Protein AF-A0A433UPX1-F1 (afdb_monomer_lite)

Secondary structure (DSSP, 8-state):
-----------S------SS-S------TT------TTT--HHHHHHHHHHHH-TTSPPP--

Organism: NCBI:txid232991

pLDDT: mean 95.94, std 2.76, range [81.69, 98.06]

Foldseek 3Di:
DDDDDDDDDDPDDDDDADPVGPDDDDADLVGDDDDPCVRDDNVVSVVVVVCVVPVPDDDDDD

Sequence (62 aa):
MYKLLFHCELVGGSAATSIETDDVGFFAEDSIPELSIGRVLPHQITKCFEYYRNPHLPADFD

Radius of gyration: 13.58 Å; chains: 1; bounding box: 25×35×29 Å

Structure (mmCIF, N/CA/C/O backbone):
data_AF-A0A433UPX1-F1
#
_entry.id   AF-A0A433UPX1-F1
#
loop_
_atom_site.group_PDB
_atom_site.id
_atom_site.type_symbol
_atom_site.label_atom_id
_atom_site.label_alt_id
_atom_site.label_comp_id
_atom_site.label_asym_id
_atom_site.label_entity_id
_atom_site.label_seq_id
_atom_site.pdbx_PDB_ins_code
_atom_site.Cartn_x
_atom_site.Cartn_y
_atom_site.Cartn_z
_atom_site.occupancy
_atom_site.B_iso_or_equiv
_atom_site.auth_seq_id
_atom_site.auth_comp_id
_atom_site.auth_asym_id
_atom_site.auth_atom_id
_atom_site.pdbx_PDB_model_num
ATOM 1 N N . MET A 1 1 ? 11.586 5.627 12.365 1.00 81.69 1 MET A N 1
ATOM 2 C CA . MET A 1 1 ? 11.603 4.668 11.237 1.00 81.69 1 MET A CA 1
ATOM 3 C C . MET A 1 1 ? 10.615 5.199 10.223 1.00 81.69 1 MET A C 1
ATOM 5 O O . MET A 1 1 ? 9.507 5.502 10.636 1.00 81.69 1 MET A O 1
ATOM 9 N N . TYR A 1 2 ? 11.011 5.354 8.963 1.00 90.62 2 TYR A N 1
ATOM 10 C CA . TYR A 1 2 ? 10.129 5.878 7.919 1.00 90.62 2 TYR A CA 1
ATOM 11 C C . TYR A 1 2 ? 9.584 4.730 7.067 1.00 90.62 2 TYR A C 1
ATOM 13 O O . TYR A 1 2 ? 10.315 3.778 6.787 1.00 90.62 2 TYR A O 1
ATOM 21 N N . LYS A 1 3 ? 8.313 4.821 6.668 1.00 93.38 3 LYS A N 1
ATOM 22 C CA . LYS A 1 3 ? 7.663 3.901 5.727 1.00 93.38 3 LYS A CA 1
ATOM 23 C C . LYS A 1 3 ? 7.158 4.721 4.548 1.00 93.38 3 LYS A C 1
ATOM 25 O O . LYS A 1 3 ? 6.447 5.695 4.752 1.00 93.38 3 LYS A O 1
ATOM 30 N N . LEU A 1 4 ? 7.537 4.329 3.337 1.00 95.50 4 LEU A N 1
ATOM 31 C CA . LEU A 1 4 ? 7.113 4.986 2.103 1.00 95.50 4 LEU A CA 1
ATOM 32 C C . LEU A 1 4 ? 6.145 4.053 1.375 1.00 95.50 4 LEU A C 1
ATOM 34 O O . LEU A 1 4 ? 6.477 2.888 1.158 1.00 95.50 4 LEU A O 1
ATOM 38 N N . LEU A 1 5 ? 4.962 4.552 1.019 1.00 95.75 5 LEU A N 1
ATOM 39 C CA . LEU A 1 5 ? 3.954 3.810 0.262 1.00 95.75 5 LEU A CA 1
ATOM 40 C C . LEU A 1 5 ? 3.784 4.463 -1.113 1.00 95.75 5 LEU A C 1
ATOM 42 O O . LEU A 1 5 ? 3.601 5.674 -1.204 1.00 95.75 5 LEU A O 1
ATOM 46 N N . PHE A 1 6 ? 3.837 3.656 -2.174 1.00 95.62 6 PHE A N 1
ATOM 47 C CA . PHE A 1 6 ? 3.715 4.110 -3.560 1.00 95.62 6 PHE A CA 1
ATOM 48 C C . PHE A 1 6 ? 2.526 3.426 -4.230 1.00 95.62 6 PHE A C 1
ATOM 50 O O . PHE A 1 6 ? 2.369 2.209 -4.131 1.00 95.62 6 PHE A O 1
ATOM 57 N N . HIS A 1 7 ? 1.699 4.208 -4.923 1.00 94.75 7 HIS A N 1
ATOM 58 C CA . HIS A 1 7 ? 0.660 3.669 -5.790 1.00 94.75 7 HIS A CA 1
ATOM 59 C C . HIS A 1 7 ? 1.278 3.291 -7.141 1.00 94.75 7 HIS A C 1
ATOM 61 O O . HIS A 1 7 ? 1.896 4.130 -7.795 1.00 94.75 7 HIS A O 1
ATOM 67 N N . CYS A 1 8 ? 1.122 2.029 -7.535 1.00 95.88 8 CYS A N 1
ATOM 68 C CA . CYS A 1 8 ? 1.712 1.467 -8.746 1.00 95.88 8 CYS A CA 1
ATOM 69 C C . CYS A 1 8 ? 0.637 0.838 -9.633 1.00 95.88 8 CYS A C 1
ATOM 71 O O . CYS A 1 8 ? -0.402 0.389 -9.147 1.00 95.88 8 CYS A O 1
ATOM 73 N N . GLU A 1 9 ? 0.939 0.739 -10.924 1.00 96.69 9 GLU A N 1
ATOM 74 C CA . GLU A 1 9 ? 0.125 0.034 -11.911 1.00 96.69 9 GLU A CA 1
ATOM 75 C C . GLU A 1 9 ? 0.774 -1.309 -12.277 1.00 96.69 9 GLU A C 1
ATOM 77 O O . GLU A 1 9 ? 1.983 -1.392 -12.508 1.00 96.69 9 GLU A O 1
ATOM 82 N N . LEU A 1 10 ? -0.032 -2.372 -12.339 1.00 96.56 10 LEU A N 1
ATOM 83 C CA . LEU A 1 10 ? 0.409 -3.674 -12.834 1.00 96.56 10 LEU A CA 1
ATOM 84 C C . LEU A 1 10 ? 0.407 -3.664 -14.369 1.00 96.56 10 LEU A C 1
ATOM 86 O O . LEU A 1 10 ? -0.645 -3.773 -14.989 1.00 96.56 10 LEU A O 1
ATOM 90 N N . VAL A 1 11 ? 1.587 -3.576 -14.982 1.00 98.06 11 VAL A N 1
ATOM 91 C CA . VAL A 1 11 ? 1.739 -3.512 -16.453 1.00 98.06 11 VAL A CA 1
ATOM 92 C C . VAL A 1 11 ? 1.891 -4.882 -17.134 1.00 98.06 11 VAL A C 1
ATOM 94 O O . VAL A 1 11 ? 1.979 -4.963 -18.358 1.00 98.06 11 VAL A O 1
ATOM 97 N N . GLY A 1 12 ? 1.945 -5.972 -16.363 1.00 97.62 12 GLY A N 1
ATOM 98 C CA . GLY A 1 12 ? 2.078 -7.340 -16.869 1.00 97.62 12 GLY A CA 1
ATOM 99 C C . GLY A 1 12 ? 2.563 -8.333 -15.808 1.00 97.62 12 GLY A C 1
ATOM 100 O O . GLY A 1 12 ? 2.782 -7.966 -14.656 1.00 97.62 12 GLY A O 1
ATOM 101 N N . GLY A 1 13 ? 2.753 -9.593 -16.213 1.00 96.69 13 GLY A N 1
ATOM 102 C CA . GLY A 1 13 ? 3.178 -10.692 -15.338 1.00 96.69 13 GLY A CA 1
ATOM 103 C C . GLY A 1 13 ? 2.017 -11.516 -14.771 1.00 96.69 13 GLY A C 1
ATOM 104 O O . GLY A 1 13 ? 0.858 -11.329 -15.135 1.00 96.69 13 GLY A O 1
ATOM 105 N N . SER A 1 14 ? 2.346 -12.459 -13.890 1.00 96.94 14 SER A N 1
ATOM 106 C CA . SER A 1 14 ? 1.389 -13.313 -13.181 1.00 96.94 14 SER A CA 1
ATOM 107 C C . SER A 1 14 ? 1.868 -13.554 -11.753 1.00 96.94 14 SER A C 1
ATOM 109 O O . SER A 1 14 ? 3.075 -13.604 -11.516 1.00 96.94 14 SER A O 1
ATOM 111 N N . ALA A 1 15 ? 0.934 -13.727 -10.815 1.00 96.38 15 ALA A N 1
ATOM 112 C CA . ALA A 1 15 ? 1.262 -14.079 -9.436 1.00 96.38 15 ALA A CA 1
ATOM 113 C C . ALA A 1 15 ? 2.096 -15.372 -9.381 1.00 96.38 15 ALA A C 1
ATOM 115 O O . ALA A 1 15 ? 1.826 -16.323 -10.118 1.00 96.38 15 ALA A O 1
ATOM 116 N N . ALA A 1 16 ? 3.114 -15.390 -8.522 1.00 96.75 16 ALA A N 1
ATOM 117 C CA . ALA A 1 16 ? 4.016 -16.520 -8.340 1.00 96.75 16 ALA A CA 1
ATOM 118 C C . ALA A 1 16 ? 4.550 -16.549 -6.903 1.00 96.75 1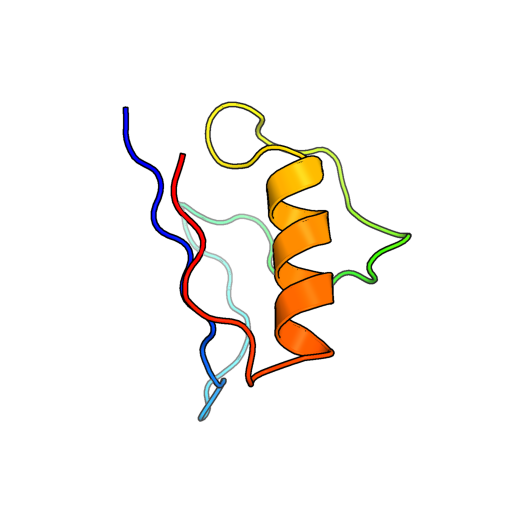6 ALA A C 1
ATOM 120 O O . ALA A 1 16 ? 4.776 -15.498 -6.302 1.00 96.75 16 ALA A O 1
ATOM 121 N N . THR A 1 17 ? 4.766 -17.752 -6.376 1.00 97.75 17 THR A N 1
ATOM 122 C CA . THR A 1 17 ? 5.391 -17.981 -5.068 1.00 97.75 17 THR A CA 1
ATOM 123 C C . THR A 1 17 ? 6.911 -18.101 -5.199 1.00 97.75 17 THR A C 1
ATOM 125 O O . THR A 1 17 ? 7.460 -18.212 -6.301 1.00 97.75 17 THR A O 1
ATOM 128 N N . SER A 1 18 ? 7.619 -18.062 -4.072 1.00 97.25 18 SER A N 1
ATOM 129 C CA . SER A 1 18 ? 9.073 -18.231 -3.999 1.00 97.25 18 SER A CA 1
ATOM 130 C C . SER A 1 18 ? 9.488 -18.763 -2.623 1.00 97.25 18 SER A C 1
ATOM 132 O O . SER A 1 18 ? 8.642 -19.014 -1.773 1.00 97.25 18 SER A O 1
ATOM 134 N N . ILE A 1 19 ? 10.795 -18.889 -2.368 1.00 97.38 19 ILE A N 1
ATOM 135 C CA . ILE A 1 19 ? 11.299 -19.236 -1.026 1.00 97.38 19 ILE A CA 1
ATOM 136 C C . ILE A 1 19 ? 11.018 -18.140 0.020 1.00 97.38 19 ILE A C 1
ATOM 138 O O . ILE A 1 19 ? 11.155 -18.386 1.214 1.00 97.38 19 ILE A O 1
ATOM 142 N N . GLU A 1 20 ? 10.700 -16.922 -0.430 1.00 96.88 20 GLU A N 1
ATOM 143 C CA . GLU A 1 20 ? 10.413 -15.761 0.418 1.00 96.88 20 GLU A CA 1
ATOM 144 C C . GLU A 1 20 ? 8.911 -15.443 0.492 1.00 96.88 20 GLU A C 1
ATOM 146 O O . GLU A 1 20 ? 8.499 -14.619 1.307 1.00 96.88 20 GLU A O 1
ATOM 151 N N . THR A 1 21 ? 8.086 -16.021 -0.387 1.00 96.25 21 THR A N 1
ATOM 152 C CA . THR A 1 21 ? 6.666 -15.667 -0.534 1.00 96.25 21 THR A CA 1
ATOM 153 C C . THR A 1 21 ? 5.831 -16.911 -0.782 1.00 96.25 21 THR A C 1
ATOM 155 O O . THR A 1 21 ? 5.845 -17.463 -1.881 1.00 96.25 21 THR A O 1
ATOM 158 N N . ASP A 1 22 ? 5.080 -17.316 0.238 1.00 96.56 22 ASP A N 1
ATOM 159 C CA . ASP A 1 22 ? 4.279 -18.541 0.201 1.00 96.56 22 ASP A CA 1
ATOM 160 C C . ASP A 1 22 ? 2.961 -18.380 -0.573 1.00 96.56 22 ASP A C 1
ATOM 162 O O . ASP A 1 22 ? 2.472 -19.357 -1.136 1.00 96.56 22 ASP A O 1
ATOM 166 N N . ASP A 1 23 ? 2.389 -17.170 -0.624 1.00 96.81 23 ASP A N 1
ATOM 167 C CA . ASP A 1 23 ? 1.128 -16.891 -1.323 1.00 96.81 23 ASP A CA 1
ATOM 168 C C . ASP A 1 23 ? 1.017 -15.418 -1.763 1.00 96.81 23 ASP A C 1
ATOM 170 O O . ASP A 1 23 ? 1.646 -14.531 -1.178 1.00 96.81 23 ASP A O 1
ATOM 174 N N . VAL A 1 24 ? 0.219 -15.157 -2.804 1.00 97.25 24 VAL A N 1
ATOM 175 C CA . VAL A 1 24 ? -0.013 -13.827 -3.391 1.00 97.25 24 VAL A CA 1
ATOM 176 C C . VAL A 1 24 ? -1.457 -13.712 -3.880 1.00 97.25 24 VAL A C 1
ATOM 178 O O . VAL A 1 24 ? -1.920 -14.521 -4.680 1.00 97.25 24 VAL A O 1
ATOM 181 N N . GLY A 1 25 ? -2.148 -12.641 -3.483 1.00 96.50 25 GLY A N 1
ATOM 182 C CA . GLY A 1 25 ? -3.528 -12.398 -3.895 1.00 96.50 25 GLY A CA 1
ATOM 183 C C . GLY A 1 25 ? -3.960 -10.939 -3.785 1.00 96.50 25 GLY A C 1
ATOM 184 O O . GLY A 1 25 ? -3.260 -10.099 -3.218 1.00 96.50 25 GLY A O 1
ATOM 185 N N . PHE A 1 26 ? -5.138 -10.653 -4.340 1.00 97.25 26 PHE A N 1
ATOM 186 C CA . PHE A 1 26 ? -5.849 -9.392 -4.143 1.00 97.25 26 PHE A CA 1
ATOM 187 C C . PHE A 1 26 ? -6.865 -9.545 -3.011 1.00 97.25 26 PHE A C 1
ATOM 189 O O . PHE A 1 26 ? -7.542 -10.567 -2.918 1.00 97.25 26 PHE A O 1
ATOM 196 N N . PHE A 1 27 ? -7.005 -8.507 -2.189 1.00 97.62 27 PHE A N 1
ATOM 197 C CA . PHE A 1 27 ? -7.905 -8.493 -1.039 1.00 97.62 27 PHE A CA 1
ATOM 198 C C . PHE A 1 27 ? -8.789 -7.249 -1.089 1.00 97.62 27 PHE A C 1
ATOM 200 O O . PHE A 1 27 ? -8.311 -6.155 -1.398 1.00 97.62 27 PHE A O 1
ATOM 207 N N . ALA A 1 28 ? -10.080 -7.419 -0.801 1.00 97.81 28 ALA A N 1
ATOM 208 C CA . ALA A 1 28 ? -11.005 -6.300 -0.661 1.00 97.81 28 ALA A CA 1
ATOM 209 C C . ALA A 1 28 ? -10.727 -5.525 0.640 1.00 97.81 28 ALA A C 1
ATOM 211 O O . ALA A 1 28 ? -10.209 -6.092 1.602 1.00 97.81 28 ALA A O 1
ATOM 212 N N . GLU A 1 29 ? -11.090 -4.239 0.678 1.00 97.25 29 GLU A N 1
ATOM 213 C CA . GLU A 1 29 ? -10.872 -3.347 1.834 1.00 97.25 29 GLU A CA 1
ATOM 214 C C . GLU A 1 29 ? -11.497 -3.880 3.136 1.00 97.25 29 GLU A C 1
ATOM 216 O O . GLU A 1 29 ? -10.962 -3.653 4.217 1.00 97.25 29 GLU A O 1
ATOM 221 N N . ASP A 1 30 ? -12.595 -4.630 3.033 1.00 97.25 30 ASP A N 1
ATOM 222 C CA . ASP A 1 30 ? -13.322 -5.253 4.146 1.00 97.25 30 ASP A CA 1
ATOM 223 C C . ASP A 1 30 ? -12.906 -6.708 4.434 1.00 97.25 30 ASP A C 1
ATOM 225 O O . ASP A 1 30 ? -13.414 -7.325 5.368 1.00 97.25 30 ASP A O 1
ATOM 229 N N . SER A 1 31 ? -11.978 -7.253 3.647 1.00 97.69 31 SER A N 1
ATOM 230 C CA . SER A 1 31 ? -11.588 -8.667 3.657 1.00 97.69 31 SER A CA 1
ATOM 231 C C . SER A 1 31 ? -10.064 -8.828 3.735 1.00 97.69 31 SER A C 1
ATOM 233 O O . SER A 1 31 ? -9.476 -9.711 3.107 1.00 97.69 31 SER A O 1
ATOM 235 N N . ILE A 1 32 ? -9.413 -7.936 4.485 1.00 97.62 32 ILE A N 1
ATOM 236 C CA . ILE A 1 32 ? -7.961 -7.920 4.685 1.00 97.62 32 ILE A CA 1
ATOM 237 C C . ILE A 1 32 ? -7.549 -9.059 5.641 1.00 97.62 32 ILE A C 1
ATOM 239 O O . ILE A 1 32 ? -8.148 -9.192 6.712 1.00 97.62 32 ILE A O 1
ATOM 243 N N . PRO A 1 33 ? -6.537 -9.878 5.290 1.00 97.50 33 PRO A N 1
ATOM 244 C CA . PRO A 1 33 ? -6.059 -10.968 6.138 1.00 97.50 33 PRO A CA 1
ATOM 245 C C . PRO A 1 33 ? -5.277 -10.444 7.353 1.00 97.50 33 PRO A C 1
ATOM 247 O O . PRO A 1 33 ? -5.062 -9.241 7.518 1.00 97.50 33 PRO A O 1
ATOM 250 N N . GLU A 1 34 ? -4.810 -11.355 8.210 1.00 97.75 34 GLU A N 1
ATOM 251 C CA . GLU A 1 34 ? -3.943 -10.989 9.331 1.00 97.75 34 GLU A CA 1
ATOM 252 C C . GLU A 1 34 ? -2.680 -10.256 8.844 1.00 97.75 34 GLU A C 1
ATOM 254 O O . GLU A 1 34 ? -1.998 -10.685 7.911 1.00 97.75 34 GLU A O 1
ATOM 259 N N . LEU A 1 35 ? -2.369 -9.127 9.486 1.00 98.00 35 LEU A N 1
ATOM 260 C CA . LEU A 1 35 ? -1.285 -8.248 9.066 1.00 98.00 35 LEU A CA 1
ATOM 261 C C . LEU A 1 35 ? -0.002 -8.491 9.852 1.00 98.00 35 LEU A C 1
ATOM 263 O O . LEU A 1 35 ? 0.020 -8.554 11.080 1.00 98.00 35 LEU A O 1
ATOM 267 N N . SER A 1 36 ? 1.118 -8.445 9.135 1.00 96.88 36 SER A N 1
ATOM 268 C CA . SER A 1 36 ? 2.431 -8.268 9.747 1.00 96.88 36 SER A CA 1
ATOM 269 C C . SER A 1 36 ? 2.595 -6.811 10.201 1.00 96.88 36 SER A C 1
ATOM 271 O O . SER A 1 36 ? 3.084 -5.966 9.450 1.00 96.88 36 SER A O 1
ATOM 273 N N . ILE A 1 37 ? 2.206 -6.515 11.444 1.00 96.62 37 ILE A N 1
ATOM 274 C CA . ILE A 1 37 ? 2.167 -5.157 12.031 1.00 96.62 37 ILE A CA 1
ATOM 275 C C . ILE A 1 37 ? 3.519 -4.420 11.957 1.00 96.62 37 ILE A C 1
ATOM 277 O O . ILE A 1 37 ? 3.566 -3.198 11.799 1.00 96.62 37 ILE A O 1
ATOM 281 N N . GLY A 1 38 ? 4.642 -5.147 11.979 1.00 95.81 38 GLY A N 1
ATOM 282 C CA . GLY A 1 38 ? 5.968 -4.559 11.753 1.00 95.81 38 GLY A CA 1
ATOM 283 C C . GLY A 1 38 ? 6.126 -3.936 10.358 1.00 95.81 38 GLY A C 1
ATOM 284 O O . GLY A 1 38 ? 6.761 -2.891 10.214 1.00 95.81 38 GLY A O 1
ATOM 285 N N . ARG A 1 39 ? 5.490 -4.518 9.334 1.00 95.56 39 ARG A N 1
ATOM 286 C CA . ARG A 1 39 ? 5.570 -4.082 7.931 1.00 95.56 39 ARG A CA 1
ATOM 287 C C . ARG A 1 39 ? 4.518 -3.030 7.601 1.00 95.56 39 ARG A C 1
ATOM 289 O O . ARG A 1 39 ? 4.879 -1.945 7.153 1.00 95.56 39 ARG A O 1
ATOM 296 N N . VAL A 1 40 ? 3.252 -3.276 7.927 1.00 96.94 40 VAL A N 1
ATOM 297 C CA . VAL A 1 40 ? 2.135 -2.378 7.593 1.00 96.94 40 VAL A CA 1
ATOM 298 C C . VAL A 1 40 ? 1.094 -2.358 8.712 1.00 96.94 40 VAL A C 1
ATOM 300 O O . VAL A 1 40 ? 0.793 -3.391 9.305 1.00 96.94 40 VAL A O 1
ATOM 303 N N . LEU A 1 41 ? 0.570 -1.172 9.025 1.00 95.81 41 LEU A N 1
ATOM 304 C CA . LEU A 1 41 ? -0.500 -0.984 10.007 1.00 95.81 41 LEU A CA 1
ATOM 305 C C . LEU A 1 41 ? -1.864 -0.870 9.306 1.00 95.81 41 LEU A C 1
ATOM 307 O O . LEU A 1 41 ? -1.917 -0.329 8.200 1.00 95.81 41 LEU A O 1
ATOM 311 N N . PRO A 1 42 ? -2.977 -1.283 9.947 1.00 96.94 42 PRO A N 1
ATOM 312 C CA . PRO A 1 42 ? -4.313 -1.215 9.345 1.00 96.94 42 PRO A CA 1
ATOM 313 C C . PRO A 1 42 ? -4.670 0.162 8.769 1.00 96.94 42 PRO A C 1
ATOM 315 O O . PRO A 1 42 ? -5.119 0.261 7.632 1.00 96.94 42 PRO A O 1
ATOM 318 N N . HIS A 1 43 ? -4.383 1.242 9.505 1.00 95.44 43 HIS A N 1
ATOM 319 C CA . HIS A 1 43 ? -4.689 2.604 9.054 1.00 95.44 43 HIS A CA 1
ATOM 320 C C . HIS A 1 43 ? -3.902 3.021 7.800 1.00 95.44 43 HIS A C 1
ATOM 322 O O . HIS A 1 43 ? -4.368 3.867 7.042 1.00 95.44 43 HIS A O 1
ATOM 328 N N . GLN A 1 44 ? -2.720 2.438 7.562 1.00 96.31 44 GLN A N 1
ATOM 329 C CA . GLN A 1 44 ? -1.935 2.709 6.355 1.00 96.31 44 GLN A CA 1
ATOM 330 C C . GLN A 1 44 ? -2.612 2.081 5.130 1.00 96.31 44 GLN A C 1
ATOM 332 O O . GLN A 1 44 ? -2.649 2.705 4.076 1.00 96.31 44 GLN A O 1
ATOM 337 N N . ILE A 1 45 ? -3.215 0.893 5.284 1.00 97.44 45 ILE A N 1
ATOM 338 C CA . ILE A 1 45 ? -4.010 0.244 4.229 1.00 97.44 45 ILE A CA 1
ATOM 339 C C . ILE A 1 45 ? -5.277 1.054 3.941 1.00 97.44 45 ILE A C 1
ATOM 341 O O . ILE A 1 45 ? -5.556 1.338 2.779 1.00 97.44 45 ILE A O 1
ATOM 345 N N . THR A 1 46 ? -6.007 1.487 4.975 1.00 96.94 46 THR A N 1
ATOM 346 C CA . THR A 1 46 ? -7.178 2.368 4.805 1.00 96.94 46 THR A CA 1
ATOM 347 C C . THR A 1 46 ? -6.810 3.629 4.021 1.00 96.94 46 THR A C 1
ATOM 349 O O . THR A 1 46 ? -7.488 3.977 3.055 1.00 96.94 46 THR A O 1
ATOM 352 N N . LYS A 1 47 ? -5.672 4.257 4.347 1.00 95.94 47 LYS A N 1
ATOM 353 C CA . LYS A 1 47 ? -5.165 5.422 3.614 1.00 95.94 47 LYS A CA 1
ATOM 354 C C . LYS A 1 47 ? -4.827 5.095 2.154 1.00 95.94 47 LYS A C 1
ATOM 356 O O . LYS A 1 47 ? -5.154 5.882 1.274 1.00 95.94 47 LYS A O 1
ATOM 361 N N . CYS A 1 48 ? -4.263 3.923 1.846 1.00 96.81 48 CYS A N 1
ATOM 362 C CA . CYS A 1 48 ? -4.069 3.502 0.451 1.00 96.81 48 CYS A CA 1
ATOM 363 C C . CYS A 1 48 ? -5.387 3.454 -0.335 1.00 96.81 48 CYS A C 1
ATOM 365 O O . CYS A 1 48 ? -5.426 3.917 -1.474 1.00 96.81 48 CYS A O 1
ATOM 367 N N . PHE A 1 49 ?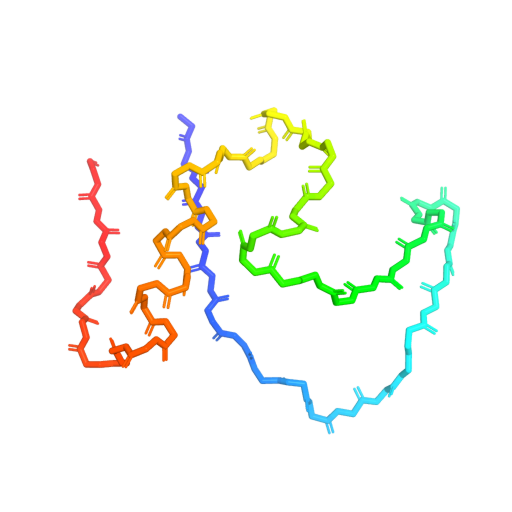 -6.470 2.944 0.259 1.00 97.81 49 PHE A N 1
ATOM 368 C CA . PHE A 1 49 ? -7.785 2.934 -0.386 1.00 97.81 49 PHE A CA 1
ATOM 369 C C . PHE A 1 49 ? -8.382 4.343 -0.539 1.00 97.81 49 PHE A C 1
ATOM 371 O O . PHE A 1 49 ? -8.983 4.647 -1.571 1.00 97.81 49 PHE A O 1
ATOM 378 N N . GLU A 1 50 ? -8.189 5.235 0.436 1.00 97.12 50 GLU A N 1
ATOM 379 C CA . GLU A 1 50 ? -8.567 6.653 0.321 1.00 97.12 50 GLU A CA 1
ATOM 380 C C . GLU A 1 50 ? -7.851 7.344 -0.847 1.00 97.12 50 GLU A C 1
ATOM 382 O O . GLU A 1 50 ? -8.498 7.990 -1.673 1.00 97.12 50 GLU A O 1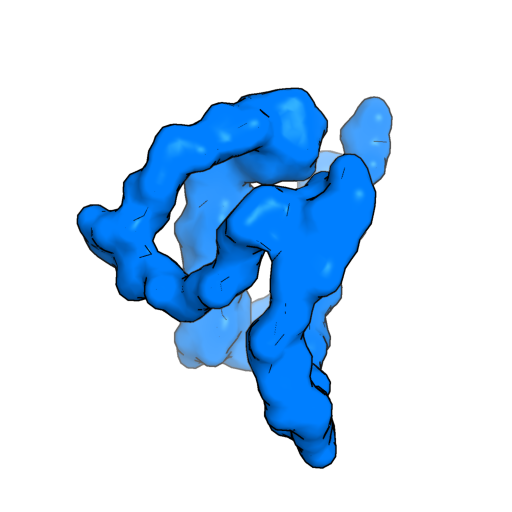
ATOM 387 N N . TYR A 1 51 ? -6.535 7.153 -0.960 1.00 97.06 51 TYR A N 1
ATOM 388 C CA . TYR A 1 51 ? -5.711 7.712 -2.036 1.00 97.06 51 TYR A CA 1
ATOM 389 C C . TYR A 1 51 ? -6.035 7.103 -3.398 1.00 97.06 51 TYR A C 1
ATOM 391 O O . TYR A 1 51 ? -6.046 7.811 -4.402 1.00 97.06 51 TYR A O 1
ATOM 399 N N . TYR A 1 52 ? -6.363 5.811 -3.438 1.00 96.31 52 TYR A N 1
ATOM 400 C CA . TYR A 1 52 ? -6.835 5.158 -4.654 1.00 96.31 52 TYR A CA 1
ATOM 401 C C . TYR A 1 52 ? -8.139 5.785 -5.170 1.00 96.31 52 TYR A C 1
ATOM 403 O O . TYR A 1 52 ? -8.294 6.006 -6.369 1.00 96.31 52 TYR A O 1
ATOM 411 N N . ARG A 1 53 ? -9.070 6.120 -4.266 1.00 97.31 53 ARG A N 1
ATOM 412 C CA . ARG A 1 53 ? -10.336 6.789 -4.612 1.00 97.31 53 ARG A CA 1
ATOM 413 C C . ARG A 1 53 ? -10.164 8.262 -4.988 1.00 97.31 53 ARG A C 1
ATOM 415 O O . ARG A 1 53 ? -11.002 8.793 -5.714 1.00 97.31 53 ARG A O 1
ATOM 422 N N . ASN 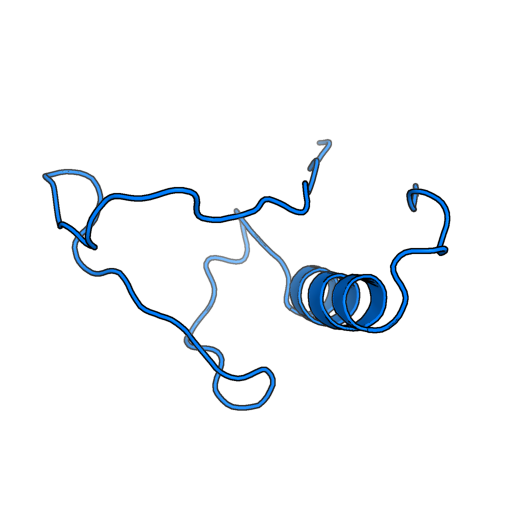A 1 54 ? -9.126 8.928 -4.485 1.00 96.81 54 ASN A N 1
ATOM 423 C CA . ASN A 1 54 ? -8.871 10.345 -4.731 1.00 96.81 54 ASN A CA 1
ATOM 424 C C . ASN A 1 54 ? -7.399 10.598 -5.117 1.00 96.81 54 ASN A C 1
ATOM 426 O O . ASN A 1 54 ? -6.602 11.032 -4.281 1.00 96.81 54 ASN A O 1
ATOM 430 N N . PRO A 1 55 ? -7.036 10.388 -6.395 1.00 91.38 55 PRO A N 1
ATOM 431 C CA . PRO A 1 55 ? -5.649 10.472 -6.858 1.00 91.38 55 PRO A CA 1
ATOM 432 C C . PRO A 1 55 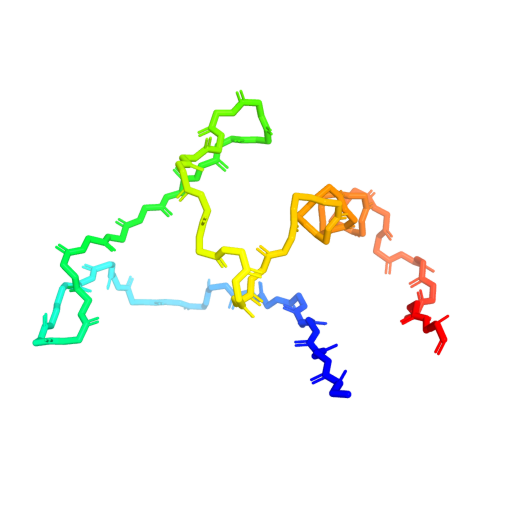? -5.072 11.898 -6.856 1.00 91.38 55 PRO A C 1
ATOM 434 O O . PRO A 1 55 ? -3.891 12.082 -7.134 1.00 91.38 55 PRO A O 1
ATOM 437 N N . HIS A 1 56 ? -5.887 12.918 -6.568 1.00 95.12 56 HIS A N 1
ATOM 438 C CA . HIS A 1 56 ? -5.450 14.314 -6.487 1.00 95.12 56 HIS A CA 1
ATOM 439 C C . HIS A 1 56 ? -5.018 14.738 -5.080 1.00 95.12 56 HIS A C 1
ATOM 441 O O . HIS A 1 56 ? -4.590 15.879 -4.897 1.00 95.12 56 HIS A O 1
ATOM 447 N N . LEU A 1 57 ? -5.134 13.852 -4.087 1.00 95.81 57 LEU A N 1
ATOM 448 C CA . LEU A 1 57 ? -4.601 14.121 -2.758 1.00 95.81 57 LEU A CA 1
ATOM 449 C C . LEU A 1 57 ? -3.075 14.308 -2.826 1.00 95.81 57 LEU A C 1
ATOM 451 O O . LEU A 1 57 ? -2.390 13.560 -3.529 1.00 95.81 57 LEU A O 1
ATOM 455 N N . PRO A 1 58 ? -2.518 15.292 -2.098 1.00 96.44 58 PRO A N 1
ATOM 456 C CA . PRO A 1 58 ? -1.073 15.425 -1.981 1.00 96.44 58 PRO A CA 1
ATOM 457 C C . PRO A 1 58 ? -0.506 14.230 -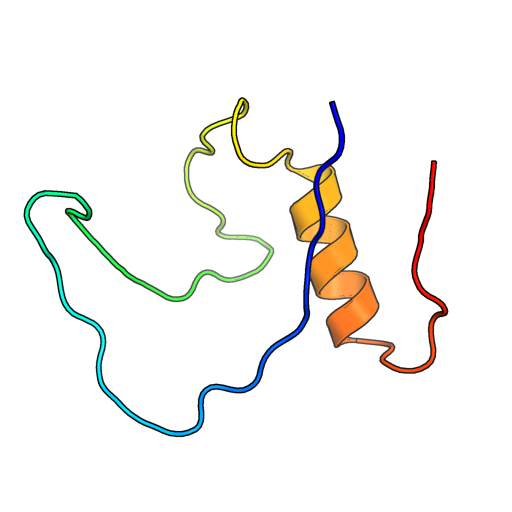1.214 1.00 96.44 58 PRO A C 1
ATOM 459 O O . PRO A 1 58 ? -1.217 13.605 -0.431 1.00 96.44 58 PRO A O 1
ATOM 462 N N . ALA A 1 59 ? 0.782 13.935 -1.385 1.00 95.25 59 ALA A N 1
ATOM 463 C CA . ALA A 1 59 ? 1.456 12.968 -0.522 1.00 95.25 59 ALA A CA 1
ATOM 464 C C . ALA A 1 59 ? 1.288 13.362 0.959 1.00 95.25 59 ALA A C 1
ATOM 466 O O . ALA A 1 59 ? 1.423 14.537 1.307 1.00 95.25 59 ALA A O 1
ATOM 467 N N . ASP A 1 60 ? 0.960 12.380 1.795 1.00 93.81 60 ASP A N 1
ATOM 468 C CA . ASP A 1 60 ? 0.777 12.554 3.234 1.00 93.81 60 ASP A CA 1
ATOM 469 C C . ASP A 1 60 ? 2.085 12.315 3.987 1.00 93.81 60 ASP A C 1
ATOM 471 O O . ASP A 1 60 ? 2.851 11.414 3.636 1.00 93.81 60 ASP A O 1
ATOM 475 N N . PHE A 1 61 ? 2.313 13.115 5.024 1.00 93.06 61 PHE A N 1
ATOM 476 C CA . PHE A 1 61 ? 3.496 13.052 5.873 1.00 93.06 61 PHE A CA 1
ATOM 477 C C . PHE A 1 61 ? 3.107 13.349 7.323 1.00 93.06 61 PHE A C 1
ATOM 479 O O . PHE A 1 61 ? 2.250 14.197 7.579 1.00 93.06 61 PHE A O 1
ATOM 486 N N . ASP A 1 62 ? 3.786 12.684 8.247 1.00 84.50 62 ASP A N 1
ATOM 487 C CA . ASP A 1 62 ? 3.655 12.781 9.700 1.00 84.50 62 ASP A CA 1
ATOM 488 C C . ASP A 1 62 ? 4.910 13.352 10.386 1.00 84.50 62 ASP A C 1
ATOM 490 O O . ASP A 1 62 ? 6.044 13.129 9.893 1.00 84.50 62 ASP A O 1
#